Protein AF-A0A933EAZ4-F1 (afdb_monomer_lite)

Sequence (77 aa):
MAKQISPFLNMLRDSVGGAIAGLIAGLILGVAIKYISIIILPDVFEEGPQVIAPFLGMGLGTLVGAILGGFAGLKNE

Structure (mmCIF, N/CA/C/O backbone):
data_AF-A0A933EAZ4-F1
#
_entry.id   AF-A0A933EAZ4-F1
#
loop_
_atom_site.group_PDB
_atom_site.id
_atom_site.type_symbol
_atom_site.label_atom_id
_atom_site.label_alt_id
_atom_site.label_comp_id
_atom_site.label_asym_id
_atom_site.label_entity_id
_atom_site.label_seq_id
_atom_site.pdbx_PDB_ins_code
_atom_site.Cartn_x
_atom_site.Cartn_y
_atom_site.Cartn_z
_atom_site.occupancy
_atom_site.B_iso_or_equiv
_atom_site.auth_seq_id
_atom_site.auth_comp_id
_atom_site.auth_asym_id
_atom_site.auth_atom_id
_atom_site.pdbx_PDB_model_num
ATOM 1 N N . MET A 1 1 ? -21.555 -16.932 27.371 1.00 39.25 1 MET A N 1
ATOM 2 C CA . MET A 1 1 ? -21.190 -15.500 27.415 1.00 39.25 1 MET A CA 1
ATOM 3 C C . MET A 1 1 ? -20.161 -15.249 26.331 1.00 39.25 1 MET A C 1
ATOM 5 O O . MET A 1 1 ? -19.023 -15.674 26.487 1.00 39.25 1 MET A O 1
ATOM 9 N N . ALA A 1 2 ? -20.567 -14.666 25.203 1.00 52.06 2 ALA A N 1
ATOM 10 C CA . ALA A 1 2 ? -19.609 -14.232 24.194 1.00 52.06 2 ALA A CA 1
ATOM 11 C C . ALA A 1 2 ? -18.717 -13.166 24.842 1.00 52.06 2 ALA A C 1
ATOM 13 O O . ALA A 1 2 ? -19.228 -12.201 25.406 1.00 52.06 2 ALA A O 1
ATOM 14 N N . LYS A 1 3 ? -17.402 -13.396 24.848 1.00 54.53 3 LYS A N 1
ATOM 15 C CA . LYS A 1 3 ? -16.412 -12.429 25.326 1.00 54.53 3 LYS A CA 1
ATOM 16 C C . LYS A 1 3 ? -16.593 -11.191 24.452 1.00 54.53 3 LYS A C 1
ATOM 18 O O . LYS A 1 3 ? -16.250 -11.232 23.275 1.00 54.53 3 LYS A O 1
ATOM 23 N N . GLN A 1 4 ? -17.224 -10.156 24.995 1.00 62.31 4 GLN A N 1
ATOM 24 C CA . GLN A 1 4 ? -17.424 -8.888 24.312 1.00 62.31 4 GLN A CA 1
ATOM 25 C C . GLN A 1 4 ? -16.020 -8.316 24.094 1.00 62.31 4 GLN A C 1
ATOM 27 O O . GLN A 1 4 ? -15.366 -7.861 25.032 1.00 62.31 4 GLN A O 1
ATOM 32 N N . ILE A 1 5 ? -15.486 -8.520 22.889 1.00 65.44 5 ILE A N 1
ATOM 33 C CA . ILE A 1 5 ? -14.184 -7.995 22.487 1.00 65.44 5 ILE A CA 1
ATOM 34 C C . ILE A 1 5 ? -14.278 -6.481 22.653 1.00 65.44 5 ILE A C 1
ATOM 36 O O . ILE A 1 5 ? -15.280 -5.886 22.253 1.00 65.44 5 ILE A O 1
ATOM 40 N N . SER A 1 6 ? -13.290 -5.878 23.318 1.00 81.00 6 SER A N 1
ATOM 41 C CA . SER A 1 6 ? -13.355 -4.451 23.616 1.00 81.00 6 SER A CA 1
ATOM 42 C C . SER A 1 6 ? -13.446 -3.636 22.315 1.00 81.00 6 SER A C 1
ATOM 44 O O . SER A 1 6 ? -12.831 -4.030 21.319 1.00 81.00 6 SER A O 1
ATOM 46 N N . PRO A 1 7 ? -14.152 -2.493 22.324 1.00 81.31 7 PRO A N 1
ATOM 47 C CA . PRO A 1 7 ? -14.207 -1.533 21.212 1.00 81.31 7 PRO A CA 1
ATOM 48 C C . PRO A 1 7 ? -12.850 -1.303 20.539 1.00 81.31 7 PRO A C 1
ATOM 50 O O . PRO A 1 7 ? -12.673 -1.409 19.327 1.00 81.31 7 PRO A O 1
ATOM 53 N N . PHE A 1 8 ? -11.838 -1.114 21.383 1.00 86.38 8 PHE A N 1
ATOM 54 C CA . PHE A 1 8 ? -10.457 -0.925 20.981 1.00 86.38 8 PHE A CA 1
ATOM 55 C C . PHE A 1 8 ? -9.865 -2.135 20.241 1.00 86.38 8 PHE A C 1
ATOM 57 O O . PHE A 1 8 ? -9.163 -1.967 19.250 1.00 86.38 8 PHE A O 1
ATOM 64 N N . LEU A 1 9 ? -10.152 -3.363 20.682 1.00 87.56 9 LEU A N 1
ATOM 65 C CA . LEU A 1 9 ? -9.661 -4.576 20.023 1.00 87.56 9 LEU A CA 1
ATOM 66 C C . LEU A 1 9 ? -10.324 -4.808 18.658 1.00 87.56 9 LEU A C 1
ATOM 68 O O . LEU A 1 9 ? -9.650 -5.288 17.748 1.00 87.56 9 LEU A O 1
ATOM 72 N N . ASN A 1 10 ? -11.600 -4.446 18.494 1.00 86.75 10 ASN A N 1
ATOM 73 C CA . ASN A 1 10 ? -12.268 -4.497 17.188 1.00 86.75 10 ASN A CA 1
ATOM 74 C C . ASN A 1 10 ? -11.662 -3.470 16.224 1.00 86.75 10 ASN A C 1
ATOM 76 O O . ASN A 1 10 ? -11.287 -3.835 15.111 1.00 86.75 10 ASN A O 1
ATOM 80 N N . MET A 1 11 ? -11.459 -2.231 16.687 1.00 90.75 11 MET A N 1
ATOM 81 C CA . MET A 1 11 ? -10.764 -1.197 15.918 1.00 90.75 11 MET A CA 1
ATOM 82 C C . MET A 1 11 ? -9.366 -1.656 15.495 1.00 90.75 11 MET A C 1
ATOM 84 O O . MET A 1 11 ? -9.010 -1.544 14.326 1.00 90.75 11 MET A O 1
ATOM 88 N N . LEU A 1 12 ? -8.577 -2.209 16.422 1.00 92.12 12 LEU A N 1
ATOM 89 C CA . LEU A 1 12 ? -7.235 -2.700 16.116 1.00 92.12 12 LEU A CA 1
ATOM 90 C C . LEU A 1 12 ? -7.257 -3.838 15.099 1.00 92.12 12 LEU A C 1
ATOM 92 O O . LEU A 1 12 ? -6.449 -3.835 14.173 1.00 92.12 12 LEU A O 1
ATOM 96 N N . ARG A 1 13 ? -8.168 -4.804 15.247 1.00 93.50 13 ARG A N 1
ATOM 97 C CA . ARG A 1 13 ? -8.287 -5.921 14.306 1.00 93.50 13 ARG A CA 1
ATOM 98 C C . ARG A 1 13 ? -8.589 -5.415 12.900 1.00 93.50 13 ARG A C 1
ATOM 100 O O . ARG A 1 13 ? -7.935 -5.839 11.950 1.00 93.50 13 ARG A O 1
ATOM 107 N N . ASP A 1 14 ? -9.548 -4.506 12.779 1.00 94.31 14 ASP A N 1
ATOM 108 C CA . ASP A 1 14 ? -9.983 -3.995 11.485 1.00 94.31 14 ASP A CA 1
ATOM 109 C C . ASP A 1 14 ? -8.933 -3.035 10.890 1.00 94.31 14 ASP A C 1
ATOM 111 O O . ASP A 1 14 ? -8.685 -3.085 9.687 1.00 94.31 14 ASP A O 1
ATOM 115 N N . SER A 1 15 ? -8.200 -2.272 11.713 1.00 96.06 15 SER A N 1
ATOM 116 C CA . SER A 1 15 ? -6.989 -1.542 11.300 1.00 96.06 15 SER A CA 1
ATOM 117 C C . SER A 1 15 ? -5.903 -2.471 10.768 1.00 96.06 15 SER A C 1
ATOM 119 O O . SER A 1 15 ? -5.327 -2.189 9.723 1.00 96.06 15 SER A O 1
ATOM 121 N N . VAL A 1 16 ? -5.608 -3.585 11.441 1.00 96.44 16 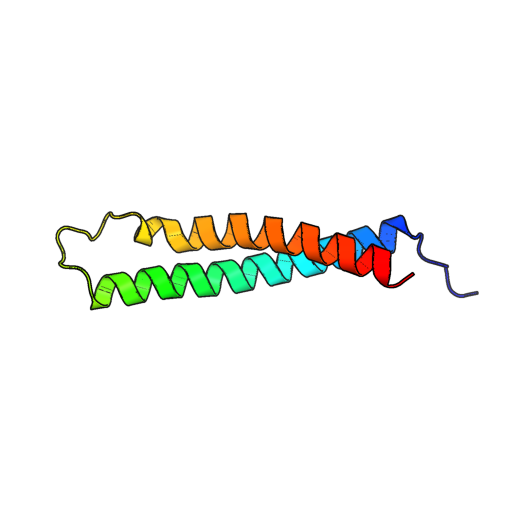VAL A N 1
ATOM 122 C CA . VAL A 1 16 ? -4.598 -4.548 10.970 1.00 96.44 16 VAL A CA 1
ATOM 123 C C . VAL A 1 16 ? -5.053 -5.209 9.668 1.00 96.44 16 VAL A C 1
ATOM 125 O O . VAL A 1 16 ? -4.265 -5.325 8.731 1.00 96.44 16 VAL A O 1
ATOM 128 N N . GLY A 1 17 ? -6.332 -5.579 9.565 1.00 95.56 17 GLY A N 1
ATOM 129 C CA . GLY A 1 17 ? -6.910 -6.112 8.331 1.00 95.56 17 GLY A CA 1
ATOM 130 C C . GLY A 1 17 ? -6.830 -5.110 7.178 1.00 95.56 17 GLY A C 1
ATOM 131 O O . GLY A 1 17 ? -6.383 -5.453 6.083 1.00 95.56 17 GLY A O 1
ATOM 132 N N . GLY A 1 18 ? -7.181 -3.851 7.445 1.00 97.00 18 GLY A N 1
ATOM 133 C CA . GLY A 1 18 ? -7.057 -2.751 6.498 1.00 97.00 18 GLY A CA 1
ATOM 134 C C . GLY A 1 18 ? -5.609 -2.497 6.083 1.00 97.00 18 GLY A C 1
ATOM 135 O O . GLY A 1 18 ? -5.345 -2.318 4.899 1.00 97.00 18 GLY A O 1
ATOM 136 N N . ALA A 1 19 ? -4.657 -2.558 7.015 1.00 98.06 19 ALA A N 1
ATOM 137 C CA . ALA A 1 19 ? -3.231 -2.414 6.736 1.00 98.06 19 ALA A CA 1
ATOM 138 C C . ALA A 1 19 ? -2.728 -3.500 5.773 1.00 98.06 19 ALA A C 1
ATOM 140 O O . ALA A 1 19 ? -2.046 -3.190 4.801 1.00 98.06 19 ALA A O 1
ATOM 141 N N . ILE A 1 20 ? -3.107 -4.762 5.999 1.00 97.62 20 ILE A N 1
ATOM 142 C CA . ILE A 1 20 ? -2.733 -5.888 5.130 1.00 97.62 20 ILE A CA 1
ATOM 143 C C . ILE A 1 20 ? -3.371 -5.739 3.744 1.00 97.62 20 ILE A C 1
ATOM 145 O O . ILE A 1 20 ? -2.687 -5.886 2.730 1.00 97.62 20 ILE A O 1
ATOM 149 N N . ALA A 1 21 ? -4.663 -5.407 3.680 1.00 97.19 21 ALA A N 1
ATOM 150 C CA . ALA A 1 21 ? -5.352 -5.178 2.413 1.00 97.19 21 ALA A CA 1
ATOM 151 C C . ALA A 1 21 ? -4.725 -4.010 1.634 1.00 97.19 21 ALA A C 1
ATOM 153 O O . ALA A 1 21 ? -4.475 -4.117 0.433 1.00 97.19 21 ALA A O 1
ATOM 154 N N . GLY A 1 22 ? -4.413 -2.921 2.335 1.00 98.00 22 GLY A N 1
ATOM 155 C CA . GLY A 1 22 ? -3.744 -1.749 1.792 1.00 98.00 22 GLY A CA 1
ATOM 156 C C . GLY A 1 22 ? -2.327 -2.045 1.305 1.00 98.00 22 GLY A C 1
ATOM 157 O O . GLY A 1 22 ? -1.953 -1.579 0.233 1.00 98.00 22 GLY A O 1
ATOM 158 N N . LEU A 1 23 ? -1.560 -2.866 2.028 1.00 98.19 23 LEU A N 1
ATOM 159 C CA . LEU A 1 23 ? -0.238 -3.332 1.604 1.00 98.19 23 LEU A CA 1
ATOM 160 C C . LEU A 1 23 ? -0.316 -4.064 0.265 1.00 98.19 23 LEU A C 1
ATOM 162 O O . LEU A 1 23 ? 0.441 -3.753 -0.653 1.00 98.19 23 LEU A O 1
ATOM 166 N N . ILE A 1 24 ? -1.239 -5.022 0.149 1.00 97.88 24 ILE A N 1
ATOM 167 C CA . ILE A 1 24 ? -1.407 -5.837 -1.059 1.00 97.88 24 ILE A CA 1
ATOM 168 C C . ILE A 1 24 ? -1.872 -4.964 -2.227 1.00 97.88 24 ILE A C 1
ATOM 170 O O . ILE A 1 24 ? -1.281 -5.015 -3.304 1.00 97.88 24 ILE A O 1
ATOM 174 N N . ALA A 1 25 ? -2.889 -4.124 -2.019 1.00 97.62 25 ALA A N 1
ATOM 175 C CA . ALA A 1 25 ? -3.387 -3.214 -3.048 1.00 97.62 25 ALA A CA 1
ATOM 176 C C . ALA A 1 25 ? -2.304 -2.222 -3.505 1.00 97.62 25 ALA A C 1
ATOM 178 O O . ALA A 1 25 ? -2.119 -1.999 -4.702 1.00 97.62 25 ALA A O 1
ATOM 179 N N . GLY A 1 26 ? -1.549 -1.675 -2.554 1.00 97.69 26 GLY A N 1
ATOM 180 C CA . GLY A 1 26 ? -0.428 -0.782 -2.803 1.00 97.69 26 GLY A CA 1
ATOM 181 C C . GLY A 1 26 ? 0.710 -1.446 -3.577 1.00 97.69 26 GLY A C 1
ATOM 182 O O . GLY A 1 26 ? 1.240 -0.847 -4.512 1.00 97.69 26 GLY A O 1
ATOM 183 N N . LEU A 1 27 ? 1.045 -2.699 -3.251 1.00 97.81 27 LEU A N 1
ATOM 184 C CA . LEU A 1 27 ? 2.011 -3.496 -4.010 1.00 97.81 27 LEU A CA 1
ATOM 185 C C . LEU A 1 27 ? 1.545 -3.700 -5.452 1.00 97.81 27 LEU A C 1
ATOM 187 O O . LEU A 1 27 ? 2.313 -3.446 -6.375 1.00 97.81 27 LEU A O 1
ATOM 191 N N . ILE A 1 28 ? 0.297 -4.136 -5.649 1.00 97.75 28 ILE A N 1
ATOM 192 C CA . ILE A 1 28 ? -0.267 -4.371 -6.98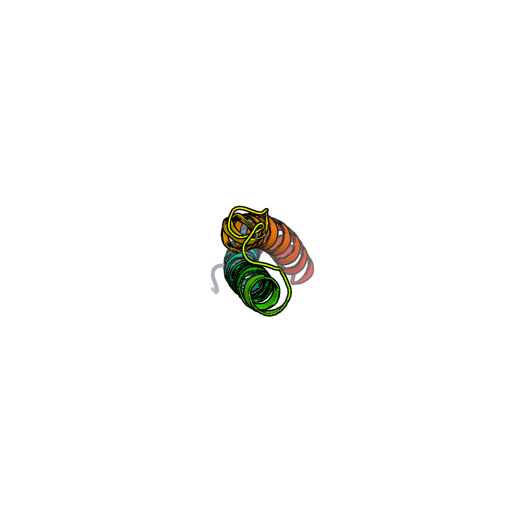6 1.00 97.75 28 ILE A CA 1
ATOM 193 C C . ILE A 1 28 ? -0.183 -3.092 -7.823 1.00 97.75 28 ILE A C 1
ATOM 195 O O . ILE A 1 28 ? 0.285 -3.134 -8.960 1.00 97.75 28 ILE A O 1
ATOM 199 N N . LEU A 1 29 ? -0.568 -1.949 -7.250 1.00 96.75 29 LEU A N 1
ATOM 200 C CA . LEU A 1 29 ? -0.501 -0.660 -7.932 1.00 96.75 29 LEU A CA 1
ATOM 201 C C . LEU A 1 29 ? 0.942 -0.260 -8.270 1.00 96.75 29 LEU A C 1
ATOM 203 O O . LEU A 1 29 ? 1.225 0.123 -9.403 1.00 96.75 29 LEU A O 1
ATOM 207 N N . GLY A 1 30 ? 1.870 -0.370 -7.318 1.00 96.12 30 GLY A N 1
ATOM 208 C CA . GLY A 1 30 ? 3.272 -0.018 -7.540 1.00 96.12 30 GLY A CA 1
ATOM 209 C C . GLY A 1 30 ? 3.968 -0.928 -8.559 1.00 96.12 30 GLY A C 1
ATOM 210 O O . GLY A 1 30 ? 4.757 -0.452 -9.375 1.00 96.12 30 GLY A O 1
ATOM 211 N N . VAL A 1 31 ? 3.632 -2.222 -8.577 1.00 96.19 31 VAL A N 1
ATOM 212 C CA . VAL A 1 31 ? 4.083 -3.172 -9.605 1.00 96.19 31 VAL A CA 1
ATOM 213 C C . VAL A 1 31 ? 3.499 -2.811 -10.969 1.00 96.19 31 VAL A C 1
ATOM 215 O O . VAL A 1 31 ? 4.237 -2.795 -11.952 1.00 96.19 31 VAL A O 1
ATOM 218 N N . ALA A 1 32 ? 2.211 -2.466 -11.041 1.00 95.75 32 ALA A N 1
ATOM 219 C CA . ALA A 1 32 ? 1.590 -2.026 -12.286 1.00 95.75 32 ALA A CA 1
ATOM 220 C C . ALA A 1 32 ? 2.287 -0.778 -12.847 1.00 95.75 32 ALA A C 1
ATOM 222 O O . ALA A 1 32 ? 2.628 -0.765 -14.026 1.00 95.75 32 ALA A O 1
ATOM 223 N N . ILE A 1 33 ? 2.586 0.219 -12.005 1.00 94.19 33 ILE A N 1
ATOM 224 C CA . ILE A 1 33 ? 3.356 1.408 -12.405 1.00 94.19 33 ILE A CA 1
ATOM 225 C C . ILE A 1 33 ? 4.715 0.994 -12.971 1.00 94.19 33 ILE A C 1
ATOM 227 O O . ILE A 1 33 ? 5.052 1.404 -14.077 1.00 94.19 33 ILE A O 1
ATOM 231 N N . LYS A 1 34 ? 5.464 0.133 -12.268 1.00 92.25 34 LYS A N 1
ATOM 232 C CA . LYS A 1 34 ? 6.765 -0.359 -12.740 1.00 92.25 34 LYS A CA 1
ATOM 233 C C . LYS A 1 34 ? 6.679 -0.974 -14.138 1.00 92.25 34 LYS A C 1
ATOM 235 O O . LYS A 1 34 ? 7.460 -0.605 -15.009 1.00 92.25 34 LYS A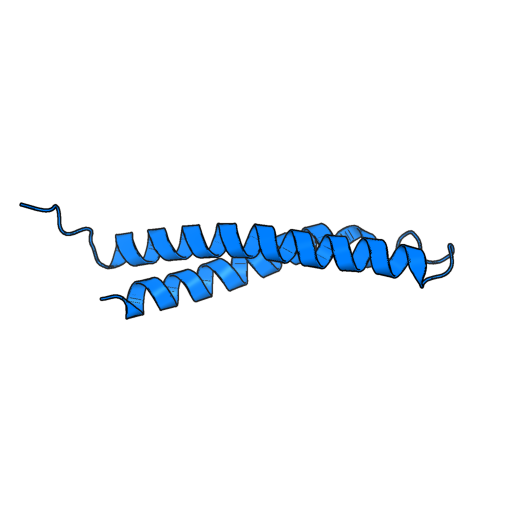 O 1
ATOM 240 N N . TYR A 1 35 ? 5.734 -1.885 -14.366 1.00 92.44 35 TYR A N 1
ATOM 241 C CA . TYR A 1 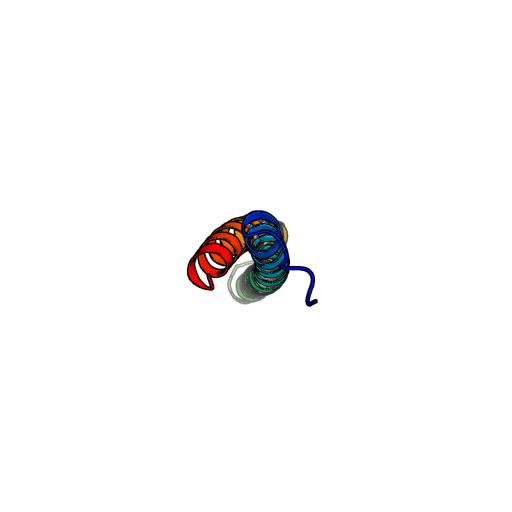35 ? 5.598 -2.560 -15.660 1.00 92.44 35 TYR A CA 1
ATOM 242 C C . TYR A 1 35 ? 5.087 -1.639 -16.768 1.00 92.44 35 TYR A C 1
ATOM 244 O O . TYR A 1 35 ? 5.594 -1.700 -17.884 1.00 92.44 35 TYR A O 1
ATOM 252 N N . ILE A 1 36 ? 4.130 -0.759 -16.471 1.00 93.00 36 ILE A N 1
ATOM 253 C CA . ILE A 1 36 ? 3.637 0.232 -17.434 1.00 93.00 36 ILE A CA 1
ATOM 254 C C . ILE A 1 36 ? 4.772 1.178 -17.842 1.00 93.00 36 ILE A C 1
ATOM 256 O O . ILE A 1 36 ? 4.942 1.461 -19.025 1.00 93.00 36 ILE A O 1
ATOM 260 N N . SER A 1 37 ? 5.589 1.620 -16.887 1.00 90.44 37 SER A N 1
ATOM 261 C CA . SER A 1 37 ? 6.750 2.464 -17.157 1.00 90.44 37 SER A CA 1
ATOM 262 C C . SER A 1 37 ? 7.781 1.783 -18.056 1.00 90.44 37 SER A C 1
ATOM 264 O O . SER A 1 37 ? 8.303 2.455 -18.932 1.00 90.44 37 SER A O 1
ATOM 266 N N . ILE A 1 38 ? 8.026 0.476 -17.910 1.00 86.88 38 ILE A N 1
ATOM 267 C CA . ILE A 1 38 ? 8.926 -0.279 -18.809 1.00 86.88 38 ILE A CA 1
ATOM 268 C C . ILE A 1 38 ? 8.396 -0.306 -20.252 1.00 86.88 38 ILE A C 1
ATOM 270 O O . ILE A 1 38 ? 9.174 -0.296 -21.196 1.00 86.88 38 ILE A O 1
ATOM 274 N N . ILE A 1 39 ? 7.074 -0.342 -20.442 1.00 89.56 39 ILE A N 1
ATOM 275 C CA . ILE A 1 39 ? 6.464 -0.392 -21.781 1.00 89.56 39 ILE A CA 1
ATOM 276 C C . ILE A 1 39 ? 6.486 0.985 -22.464 1.00 89.56 39 ILE A C 1
ATOM 278 O O . ILE A 1 39 ? 6.560 1.064 -23.688 1.00 89.56 39 ILE A O 1
ATOM 282 N N . ILE A 1 40 ? 6.364 2.066 -21.687 1.00 90.75 40 ILE A N 1
ATOM 283 C CA . ILE A 1 40 ? 6.134 3.420 -22.212 1.00 90.75 40 ILE A CA 1
ATOM 284 C C . ILE A 1 40 ? 7.413 4.263 -22.247 1.00 90.75 40 ILE A C 1
ATOM 286 O O . ILE A 1 40 ? 7.574 5.082 -23.153 1.00 90.75 40 ILE A O 1
ATOM 290 N N . LEU A 1 41 ? 8.287 4.132 -21.247 1.00 88.12 41 LEU A N 1
ATOM 291 C CA . LEU A 1 41 ? 9.465 4.986 -21.116 1.00 88.12 41 LEU A CA 1
ATOM 292 C C . LEU A 1 41 ? 10.664 4.408 -21.879 1.00 88.12 41 LEU A C 1
ATOM 294 O O . LEU A 1 41 ? 10.855 3.196 -21.886 1.00 88.12 41 LEU A O 1
ATOM 298 N N . PRO A 1 42 ? 11.501 5.271 -22.482 1.00 84.31 42 PRO A N 1
ATOM 299 C CA . PRO A 1 42 ? 12.749 4.838 -23.096 1.00 84.31 42 PRO A CA 1
ATOM 300 C C . PRO A 1 42 ? 13.788 4.407 -22.048 1.00 84.31 42 PRO A C 1
ATOM 302 O O . PRO A 1 42 ? 13.801 4.926 -20.930 1.00 84.31 42 PRO A O 1
ATOM 305 N N . ASP A 1 43 ? 14.708 3.527 -22.452 1.00 82.00 43 ASP A N 1
ATOM 306 C CA . ASP A 1 43 ? 15.692 2.834 -21.595 1.00 82.00 43 ASP A CA 1
ATOM 307 C C . ASP A 1 43 ? 16.560 3.766 -20.727 1.00 82.00 43 ASP A C 1
ATOM 309 O O . ASP A 1 43 ? 17.010 3.405 -19.644 1.00 82.00 43 ASP A O 1
ATOM 313 N N . VAL A 1 44 ? 16.743 5.023 -21.141 1.00 81.75 44 VAL A N 1
ATOM 314 C CA . VAL A 1 44 ? 17.454 6.043 -20.345 1.00 81.75 44 VAL A CA 1
ATOM 315 C C . VAL A 1 44 ? 16.788 6.350 -18.996 1.00 81.75 44 VAL A C 1
ATOM 317 O O . VAL A 1 44 ? 17.404 6.986 -18.144 1.00 81.75 44 VAL A O 1
ATOM 320 N N . PHE A 1 45 ? 15.542 5.919 -18.788 1.00 79.50 45 PHE A N 1
ATOM 321 C CA . PHE A 1 45 ? 14.800 6.112 -17.546 1.00 79.50 45 PHE A CA 1
ATOM 322 C C . PHE A 1 45 ? 14.736 4.864 -16.661 1.00 79.50 45 PHE A C 1
ATOM 324 O O . PHE A 1 45 ? 14.010 4.909 -15.674 1.00 79.50 45 PHE A O 1
ATOM 331 N N . GLU A 1 46 ? 15.462 3.778 -16.948 1.00 76.19 46 GLU A N 1
ATOM 332 C CA . GLU A 1 46 ? 15.370 2.507 -16.200 1.00 76.19 46 GLU A CA 1
ATOM 333 C C . GLU A 1 46 ? 15.549 2.638 -14.674 1.00 76.19 46 GLU A C 1
ATOM 335 O O . GLU A 1 46 ? 14.893 1.915 -13.923 1.00 76.19 46 GLU A O 1
ATOM 340 N N . GLU A 1 47 ? 16.341 3.604 -14.197 1.00 83.44 47 GLU A N 1
ATOM 341 C CA . GLU A 1 47 ? 16.574 3.866 -12.763 1.00 83.44 47 GLU A CA 1
ATOM 342 C C . GLU A 1 47 ? 15.606 4.896 -12.141 1.00 83.44 47 GLU A C 1
ATOM 344 O O . GLU A 1 47 ? 15.831 5.417 -11.048 1.00 83.44 47 GLU A O 1
ATOM 349 N N . GLY A 1 48 ? 14.516 5.222 -12.835 1.00 86.25 48 GLY A N 1
ATOM 350 C CA . GLY A 1 48 ?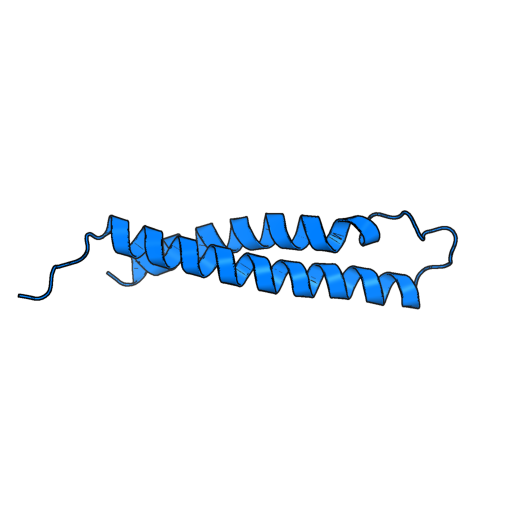 13.552 6.226 -12.397 1.00 86.25 48 GLY A CA 1
ATOM 351 C C . GLY A 1 48 ? 12.690 5.819 -11.185 1.00 86.25 48 GLY A C 1
ATOM 352 O O . GLY A 1 48 ? 12.764 4.698 -10.671 1.00 86.25 48 GLY A O 1
ATOM 353 N N . PRO A 1 49 ? 11.793 6.717 -10.728 1.00 88.25 49 PRO A N 1
ATOM 354 C CA . PRO A 1 49 ? 10.931 6.497 -9.558 1.00 88.25 49 PRO A CA 1
ATOM 355 C C . PRO A 1 49 ? 10.082 5.218 -9.613 1.00 88.25 49 PRO A C 1
ATOM 357 O O . PRO A 1 49 ? 9.691 4.678 -8.577 1.00 88.25 49 PRO A O 1
ATOM 360 N N . GLN A 1 50 ? 9.815 4.696 -10.809 1.00 90.25 50 GLN A N 1
ATOM 361 C CA . GLN A 1 50 ? 9.101 3.441 -11.014 1.00 90.25 50 GLN A CA 1
ATOM 362 C C . GLN A 1 50 ? 9.807 2.220 -10.396 1.00 90.25 50 GLN A C 1
ATOM 364 O O . GLN A 1 50 ? 9.149 1.221 -10.107 1.00 90.25 50 GLN A O 1
ATOM 369 N N . VAL A 1 51 ? 11.120 2.292 -10.139 1.00 91.50 51 VAL A N 1
ATOM 370 C CA . VAL A 1 51 ? 11.876 1.224 -9.463 1.00 91.50 51 VAL A CA 1
ATOM 371 C C . VAL A 1 51 ? 11.439 1.079 -8.006 1.00 91.50 51 VAL A C 1
ATOM 373 O O . VAL A 1 51 ? 11.292 -0.040 -7.510 1.00 91.50 51 VAL A O 1
ATOM 376 N N . ILE A 1 52 ? 11.182 2.203 -7.333 1.00 94.44 52 ILE A N 1
ATOM 377 C CA . ILE A 1 52 ? 10.769 2.240 -5.924 1.00 94.44 52 ILE A CA 1
ATOM 378 C C . ILE A 1 52 ? 9.247 2.289 -5.743 1.00 94.44 52 ILE A C 1
ATOM 380 O O . ILE A 1 52 ? 8.760 2.116 -4.625 1.00 94.44 52 ILE A O 1
ATOM 384 N N . ALA A 1 53 ? 8.485 2.474 -6.825 1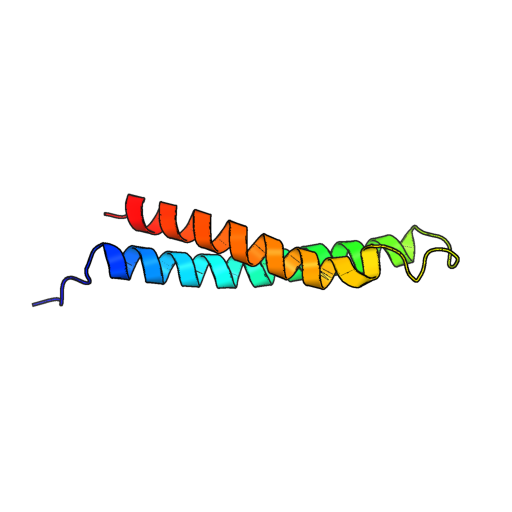.00 94.69 53 ALA A N 1
ATOM 385 C CA . ALA A 1 53 ? 7.025 2.526 -6.799 1.00 94.69 53 ALA A CA 1
ATOM 386 C C . ALA A 1 53 ? 6.361 1.322 -6.095 1.00 94.69 53 ALA A C 1
ATOM 388 O O . ALA A 1 53 ? 5.425 1.563 -5.334 1.00 94.69 53 ALA A O 1
ATOM 389 N N . PRO A 1 54 ? 6.827 0.059 -6.236 1.00 96.25 54 PRO A N 1
ATOM 390 C CA . PRO A 1 54 ? 6.291 -1.067 -5.462 1.00 96.25 54 PRO A CA 1
ATOM 391 C C . PRO A 1 54 ? 6.407 -0.875 -3.945 1.00 96.25 54 PRO A C 1
ATOM 393 O O . PRO A 1 54 ? 5.443 -1.092 -3.213 1.00 96.25 54 PRO A O 1
ATOM 396 N N . PHE A 1 55 ? 7.566 -0.412 -3.472 1.00 95.94 55 PHE A N 1
ATOM 397 C CA . PHE A 1 55 ? 7.825 -0.203 -2.047 1.00 95.94 55 PHE A CA 1
ATOM 398 C C . PHE A 1 55 ? 7.043 0.990 -1.495 1.00 95.94 55 PHE A C 1
ATOM 400 O O . PHE A 1 55 ? 6.460 0.902 -0.414 1.00 95.94 55 PHE A O 1
ATOM 407 N N . LEU A 1 56 ? 6.980 2.089 -2.253 1.00 96.25 56 LEU A N 1
ATOM 408 C CA . LEU A 1 56 ? 6.173 3.255 -1.890 1.00 96.25 56 LEU A CA 1
ATOM 409 C C . LEU A 1 56 ? 4.681 2.917 -1.876 1.00 96.25 56 LEU A C 1
ATOM 411 O O . LEU A 1 56 ? 3.978 3.290 -0.939 1.00 96.25 56 LEU A O 1
ATOM 415 N N . GLY A 1 57 ? 4.216 2.166 -2.874 1.00 96.69 57 GLY A N 1
ATOM 416 C CA . GLY A 1 57 ? 2.851 1.667 -2.953 1.00 96.69 57 GLY A CA 1
ATOM 417 C C . GLY A 1 57 ? 2.495 0.827 -1.732 1.00 96.69 57 GLY A C 1
ATOM 418 O O . GLY A 1 57 ? 1.496 1.110 -1.080 1.00 96.69 57 GLY A O 1
ATOM 419 N N . MET A 1 58 ? 3.343 -0.135 -1.354 1.00 97.69 58 MET A N 1
ATOM 420 C CA . MET A 1 58 ? 3.169 -0.910 -0.121 1.00 97.69 58 MET A CA 1
ATOM 421 C C . MET A 1 58 ? 3.096 -0.020 1.121 1.00 97.69 58 MET A C 1
ATOM 423 O O . MET A 1 58 ? 2.162 -0.158 1.906 1.00 97.69 58 MET A O 1
ATOM 427 N N . GLY A 1 59 ? 4.062 0.882 1.318 1.00 96.38 59 GLY A N 1
ATOM 428 C CA . GLY A 1 59 ? 4.132 1.718 2.518 1.00 96.38 59 GLY A CA 1
ATOM 429 C C . GLY A 1 59 ? 2.910 2.625 2.669 1.00 96.38 59 GLY A C 1
ATOM 430 O O . GLY A 1 59 ? 2.234 2.601 3.699 1.00 96.38 59 GLY A O 1
ATOM 431 N N . LEU A 1 60 ? 2.582 3.373 1.614 1.00 97.00 60 LEU A N 1
ATOM 432 C CA . LEU A 1 60 ? 1.430 4.273 1.598 1.00 97.00 60 LEU A CA 1
ATOM 433 C C . LEU A 1 60 ? 0.109 3.504 1.661 1.00 97.00 60 LEU A C 1
ATOM 435 O O . LEU A 1 60 ? -0.781 3.878 2.420 1.00 97.00 60 LEU A O 1
ATOM 439 N N . GLY A 1 61 ? -0.002 2.405 0.915 1.00 97.44 61 GLY A N 1
ATOM 440 C CA . GLY A 1 61 ? -1.174 1.538 0.927 1.00 97.44 61 GLY A CA 1
ATOM 441 C C . GLY A 1 61 ? -1.441 0.967 2.316 1.00 97.44 61 GLY A C 1
ATOM 442 O O . GLY A 1 61 ? -2.566 1.050 2.798 1.00 97.44 61 GLY A O 1
ATOM 443 N N . THR A 1 62 ? -0.406 0.475 3.002 1.00 98.12 62 THR A N 1
ATOM 444 C CA . THR A 1 62 ? -0.509 -0.024 4.383 1.00 98.12 62 THR A CA 1
ATOM 445 C C . THR A 1 62 ? -1.017 1.062 5.326 1.00 98.12 62 THR A C 1
ATOM 447 O O . THR A 1 62 ? -1.921 0.815 6.119 1.00 98.12 62 THR A O 1
ATOM 450 N N . LEU A 1 63 ? -0.469 2.277 5.229 1.00 97.50 63 LEU A N 1
ATOM 451 C CA . LEU A 1 63 ? -0.842 3.395 6.095 1.00 97.50 63 LEU A CA 1
ATOM 452 C C . LEU A 1 63 ? -2.295 3.832 5.870 1.00 97.50 63 LEU A C 1
ATOM 454 O O . LEU A 1 63 ? -3.064 3.939 6.824 1.00 97.50 63 LEU A O 1
ATOM 458 N N . VAL A 1 64 ? -2.692 4.029 4.612 1.00 97.38 64 VAL A N 1
ATOM 459 C CA . VAL A 1 64 ? -4.070 4.394 4.254 1.00 97.38 64 VAL A CA 1
ATOM 460 C C . VAL A 1 64 ? -5.039 3.285 4.661 1.00 97.38 64 VAL A C 1
ATOM 462 O O . VAL A 1 64 ? -6.061 3.554 5.289 1.00 97.38 64 VAL A O 1
ATOM 465 N N . GLY A 1 65 ? -4.699 2.032 4.366 1.00 97.31 65 GLY A N 1
ATOM 466 C CA . GLY A 1 65 ? -5.495 0.870 4.738 1.00 97.31 65 GLY A CA 1
ATOM 467 C C . GLY A 1 65 ? -5.682 0.742 6.250 1.00 97.31 65 GLY A C 1
ATOM 468 O O . GLY A 1 65 ? -6.796 0.492 6.701 1.00 97.31 65 GLY A O 1
ATOM 469 N N . ALA A 1 66 ? -4.635 0.985 7.043 1.00 97.25 66 ALA A N 1
ATOM 470 C CA . ALA A 1 66 ? -4.705 0.942 8.503 1.00 97.25 66 ALA A CA 1
ATOM 471 C C . ALA A 1 66 ? -5.665 1.992 9.078 1.00 97.25 66 ALA A C 1
ATOM 473 O O . ALA A 1 66 ? -6.453 1.689 9.979 1.00 97.25 66 ALA A O 1
ATOM 474 N N . ILE A 1 67 ? -5.614 3.214 8.538 1.00 96.19 67 ILE A N 1
ATOM 475 C CA . ILE A 1 67 ? -6.482 4.326 8.938 1.00 96.19 67 ILE A CA 1
ATOM 476 C C . ILE A 1 67 ? -7.940 4.019 8.576 1.00 96.19 67 ILE A C 1
ATOM 478 O O . ILE A 1 67 ? -8.824 4.122 9.426 1.00 96.19 67 ILE A O 1
ATOM 482 N N . LEU A 1 68 ? -8.195 3.594 7.336 1.00 95.69 68 LEU A N 1
ATOM 483 C CA . LEU A 1 68 ? -9.545 3.263 6.873 1.00 95.69 68 LEU A CA 1
ATOM 484 C C . LEU A 1 68 ? -10.131 2.060 7.619 1.00 95.69 68 LEU A C 1
ATOM 486 O O . LEU A 1 68 ? -11.298 2.090 8.002 1.00 95.69 68 LEU A O 1
ATOM 490 N N . GLY A 1 69 ? -9.318 1.033 7.874 1.00 94.12 69 GLY A N 1
ATOM 491 C CA . GLY A 1 69 ? -9.703 -0.123 8.678 1.00 94.12 69 GLY A CA 1
ATOM 492 C C . GLY A 1 69 ? -10.050 0.257 10.118 1.00 94.12 69 GLY A C 1
ATOM 493 O O . GLY A 1 69 ? -11.043 -0.223 10.656 1.00 94.12 69 GLY A O 1
ATOM 494 N N . GLY A 1 70 ? -9.302 1.190 10.712 1.00 92.62 70 GLY A N 1
ATOM 495 C CA . GLY A 1 70 ? -9.588 1.707 12.052 1.00 92.62 70 GLY A CA 1
ATOM 496 C C . GLY A 1 70 ? -10.908 2.467 12.114 1.00 92.62 70 GLY A C 1
ATOM 497 O O . GLY A 1 70 ? -11.734 2.206 12.986 1.00 92.62 70 GLY A O 1
ATOM 498 N N . PHE A 1 71 ? -11.161 3.354 11.148 1.00 92.69 71 PHE A N 1
ATOM 499 C CA . PHE A 1 71 ? -12.444 4.056 11.059 1.00 92.69 71 PHE A CA 1
ATOM 500 C C . PHE A 1 71 ? -13.621 3.109 10.810 1.00 92.69 71 PHE A C 1
ATOM 502 O O . PHE A 1 71 ? -14.693 3.310 11.378 1.00 92.69 71 PHE A O 1
ATOM 509 N N . ALA A 1 72 ? -13.436 2.071 9.992 1.00 90.31 72 ALA A N 1
ATOM 510 C CA . ALA A 1 72 ? -14.458 1.053 9.779 1.00 90.31 72 ALA A CA 1
ATOM 511 C C . ALA A 1 72 ? -14.756 0.276 11.071 1.00 90.31 72 ALA A C 1
ATOM 513 O O . ALA A 1 72 ? -15.923 0.082 11.405 1.00 90.31 72 ALA A O 1
ATOM 514 N N . GLY A 1 73 ? -13.719 -0.095 11.828 1.00 85.69 73 GLY A N 1
ATOM 515 C CA . GLY A 1 73 ? -13.864 -0.789 13.108 1.00 85.69 73 GLY A CA 1
ATOM 516 C C . GLY A 1 73 ? -14.566 0.040 14.188 1.00 85.69 73 GLY A C 1
ATOM 517 O O . GLY A 1 73 ? -15.311 -0.524 14.979 1.00 85.69 73 GLY A O 1
ATOM 518 N N . LEU A 1 74 ? -14.395 1.368 14.182 1.00 84.38 74 LEU A N 1
ATOM 519 C CA . LEU A 1 74 ? -15.132 2.293 15.061 1.00 84.38 74 LEU A CA 1
ATOM 520 C C . LEU A 1 74 ? -16.598 2.484 14.646 1.00 84.38 74 LEU A C 1
ATOM 522 O O . LEU A 1 74 ? -17.445 2.777 15.479 1.00 84.38 74 LEU A O 1
ATOM 526 N N . LYS A 1 75 ? -16.905 2.369 13.350 1.00 77.50 75 LYS A N 1
ATOM 527 C CA . LYS A 1 75 ? -18.263 2.571 12.820 1.00 77.50 75 LYS A CA 1
ATOM 528 C C . LYS A 1 75 ? -19.146 1.323 12.940 1.00 77.50 75 LYS A C 1
ATOM 530 O O . LYS A 1 75 ? -20.364 1.447 12.881 1.00 77.50 75 LYS A O 1
ATOM 535 N N . ASN A 1 76 ? -18.542 0.141 13.054 1.00 65.00 76 ASN A N 1
ATOM 536 C CA . ASN A 1 76 ? -19.243 -1.139 13.195 1.00 65.00 76 ASN A CA 1
ATOM 537 C C . ASN A 1 76 ? -19.620 -1.476 14.657 1.00 65.00 76 ASN A C 1
ATOM 539 O O . ASN A 1 76 ? -20.023 -2.611 14.923 1.00 65.00 76 ASN A O 1
ATOM 543 N N . GLU A 1 77 ? -19.469 -0.523 15.583 1.00 56.78 77 GLU A N 1
ATOM 544 C CA . GLU A 1 77 ? -20.082 -0.541 16.923 1.00 56.78 77 GLU A CA 1
ATOM 545 C C . GLU A 1 77 ? -21.567 -0.157 16.882 1.00 56.78 77 GLU A C 1
ATOM 547 O O . GLU A 1 77 ? -22.335 -0.752 17.673 1.00 56.78 77 GLU A O 1
#

Secondary structure (DSSP, 8-state):
------HHHHHHHHHHHHHHHHHHHHHHHHHHHHHHHHHHS-GGGTTSGGGTHHHHHHHHHHHHHHHHHHHHHHHT-

Foldseek 3Di:
DPPPQDLVNLLQVLLQVQLVVLLVQLLVVLVVLLVVCVVPPDPVCNVPPSVCSNVVSNVVRSVVRSVVSNVVSNVVD

Radius of gyration: 17.44 Å; chains: 1; bounding box: 39×22×50 Å

pLDDT: mean 89.06, std 11.96, range [39.25, 98.19]